Protein AF-A0A7R9MQW3-F1 (afdb_monomer)

Sequence (96 aa):
MASKASTAAVIDTRAELAELVKRRADIAETLCNLERQIYAFEGSYLEDTHLYGNIIRGWDRYLMANRNTNSKSDKRNRKFKEADRLFSKSSITSSQ

Foldseek 3Di:
DDDDDPPPDPPVVVVVVVVVVVVVVVVVVVVQVVLVVLVVVLLVCCVVCVQQADPQGHRVSVVVVVPVPPDPPPDPPDRDDPVSSVVSVVDPPSVD

Secondary structure (DSSP, 8-state):
------------HHHHHHHHHHHHHHHHHHHHHHHHHHHHHHHHHHHHHTTT-BTTTBSHHHHHHTS------TT------GGG-HHHHT-SSTT-

InterPro domains:
  IPR015418 Chromatin modification-related protein Eaf6 [PF09340] (16-94)
  IPR015418 Chromatin modification-related protein Eaf6 [PTHR13476] (1-94)

Solvent-accessible surface area (backbone atoms only — not comparable to full-atom values): 6106 Å² total; per-residue (Å²): 137,90,82,90,76,83,80,64,82,74,68,57,61,67,60,53,49,50,51,53,54,50,53,51,50,55,50,52,53,52,50,55,54,48,40,52,48,48,47,52,50,49,51,54,49,50,64,74,31,62,85,43,36,40,94,84,82,39,52,64,54,45,62,43,69,75,40,91,68,88,67,94,71,89,80,69,96,61,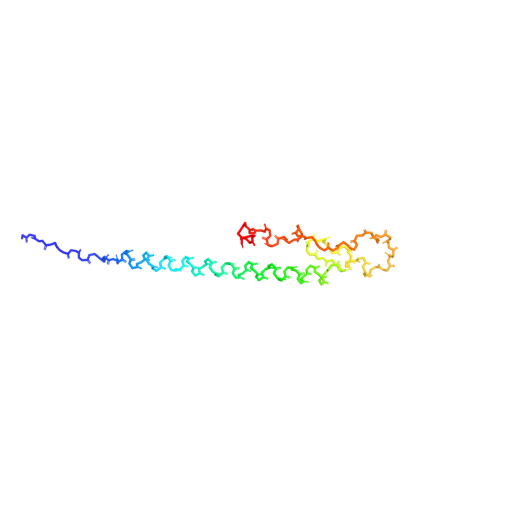76,84,52,84,86,67,42,58,71,44,68,70,40,88,66,56,83,110

Organism: NCBI:txid334625

Mean predicted aligned error: 10.56 Å

pLDDT: mean 82.01, std 17.94, range [39.84, 98.19]

Structure (mmCIF, N/CA/C/O backbone):
data_AF-A0A7R9MQW3-F1
#
_entry.id   AF-A0A7R9MQW3-F1
#
loop_
_atom_site.group_PDB
_atom_site.id
_atom_site.type_symbol
_atom_site.label_atom_id
_atom_site.label_alt_id
_atom_site.label_comp_id
_atom_site.label_asym_id
_atom_site.label_entity_id
_atom_site.label_seq_id
_atom_site.pdbx_PDB_ins_code
_atom_site.Cartn_x
_atom_site.Cartn_y
_atom_site.Cartn_z
_atom_site.occupancy
_atom_site.B_iso_or_equiv
_atom_site.auth_seq_id
_atom_site.auth_comp_id
_atom_site.auth_asym_id
_atom_site.auth_atom_id
_atom_site.pdbx_PDB_model_num
ATOM 1 N N . MET A 1 1 ? -17.939 -10.898 64.346 1.00 39.84 1 MET A N 1
ATOM 2 C CA . MET A 1 1 ? -19.008 -11.419 63.463 1.00 39.84 1 MET A CA 1
ATOM 3 C C . MET A 1 1 ? -18.988 -10.614 62.173 1.00 39.84 1 MET A C 1
ATOM 5 O O . MET A 1 1 ? -18.742 -9.419 62.223 1.00 39.84 1 MET A O 1
A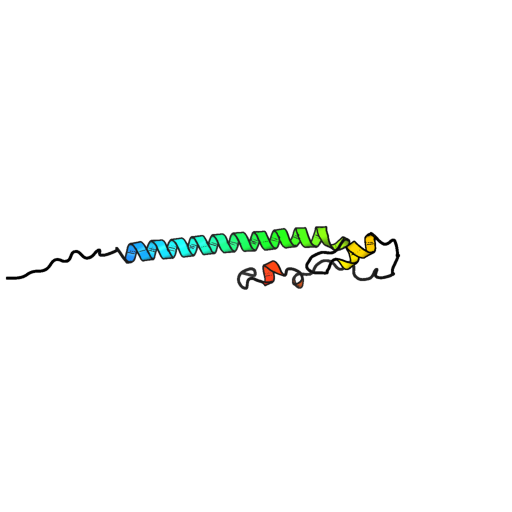TOM 9 N N . ALA A 1 2 ? -19.103 -11.311 61.048 1.00 49.88 2 ALA A N 1
ATOM 10 C CA . ALA A 1 2 ? -18.673 -10.921 59.709 1.00 49.88 2 ALA A CA 1
ATOM 11 C C . ALA A 1 2 ? -19.575 -9.915 58.968 1.00 49.88 2 ALA A C 1
ATOM 13 O O . ALA A 1 2 ? -20.777 -9.870 59.201 1.00 49.88 2 ALA A O 1
ATOM 14 N N . SER A 1 3 ? -18.991 -9.204 57.996 1.00 44.62 3 SER A N 1
ATOM 15 C CA . SER A 1 3 ? -19.449 -9.080 56.588 1.00 44.62 3 SER A CA 1
ATOM 16 C C . SER A 1 3 ? -18.620 -7.972 55.912 1.00 44.62 3 SER A C 1
ATOM 18 O O . SER A 1 3 ? -18.683 -6.811 56.278 1.00 44.62 3 SER A O 1
ATOM 20 N N . LYS A 1 4 ? -17.578 -8.317 55.150 1.00 52.19 4 LYS A N 1
ATOM 21 C CA . LYS A 1 4 ? -17.607 -8.639 53.712 1.00 52.19 4 LYS A CA 1
ATOM 22 C C . LYS A 1 4 ? -18.075 -7.453 52.857 1.00 52.19 4 LYS A C 1
ATOM 24 O O . LYS A 1 4 ? -19.234 -7.372 52.481 1.00 52.19 4 LYS A O 1
ATOM 29 N N . ALA A 1 5 ? -17.122 -6.613 52.473 1.00 47.62 5 ALA A N 1
ATOM 30 C CA . ALA A 1 5 ? -17.166 -5.886 51.212 1.00 47.62 5 ALA A CA 1
ATOM 31 C C . ALA A 1 5 ? -15.728 -5.742 50.709 1.00 47.62 5 ALA A C 1
ATOM 33 O O . ALA A 1 5 ? -15.079 -4.715 50.871 1.00 47.62 5 ALA A O 1
ATOM 34 N N . SER A 1 6 ? -15.202 -6.823 50.135 1.00 46.94 6 SER A N 1
ATOM 35 C CA . SER A 1 6 ? -14.119 -6.702 49.171 1.00 46.94 6 SER A CA 1
ATOM 36 C C . SER A 1 6 ? -14.705 -5.986 47.955 1.00 46.94 6 SER A C 1
ATOM 38 O O . SER A 1 6 ? -15.265 -6.630 47.066 1.00 46.94 6 SER A O 1
ATOM 40 N N . THR A 1 7 ? -14.612 -4.659 47.927 1.00 52.22 7 THR A N 1
ATOM 41 C CA . THR A 1 7 ? -14.687 -3.834 46.715 1.00 52.22 7 THR A CA 1
ATOM 42 C C . THR A 1 7 ? -13.464 -4.155 45.854 1.00 52.22 7 THR A C 1
ATOM 44 O O . THR A 1 7 ? -12.581 -3.338 45.620 1.00 52.22 7 THR A O 1
ATOM 47 N N . ALA A 1 8 ? -13.374 -5.417 45.432 1.00 50.69 8 ALA A N 1
ATOM 48 C CA . ALA A 1 8 ? -12.545 -5.813 44.319 1.00 50.69 8 ALA A CA 1
ATOM 49 C C . ALA A 1 8 ? -13.050 -5.001 43.134 1.00 50.69 8 ALA A C 1
ATOM 51 O O . ALA A 1 8 ? -14.253 -4.998 42.871 1.00 50.69 8 ALA A O 1
ATOM 52 N N . ALA A 1 9 ? -12.135 -4.262 42.515 1.00 55.06 9 ALA A N 1
ATOM 53 C CA . ALA A 1 9 ? -12.340 -3.469 41.323 1.00 55.06 9 ALA A CA 1
ATOM 54 C C . ALA A 1 9 ? -13.333 -4.156 40.378 1.00 55.06 9 ALA A C 1
ATOM 56 O O . ALA A 1 9 ? -12.979 -5.071 39.636 1.00 55.06 9 ALA A O 1
ATOM 57 N N . VAL A 1 10 ? -14.591 -3.716 40.420 1.00 57.81 10 VAL A N 1
ATOM 58 C CA . VAL A 1 10 ? -15.520 -3.953 39.327 1.00 57.81 10 VAL A CA 1
A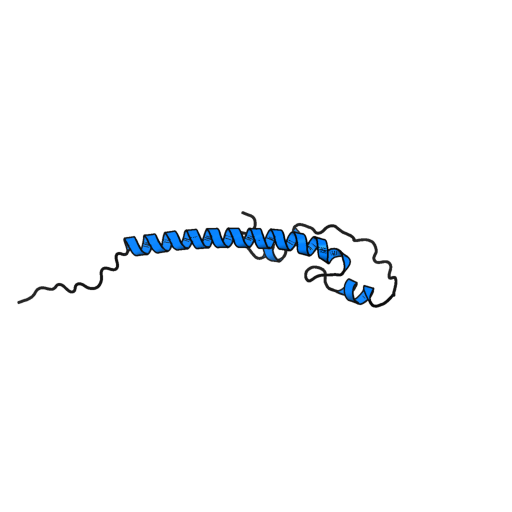TOM 59 C C . VAL A 1 10 ? -15.012 -3.021 38.245 1.00 57.81 10 VAL A C 1
ATOM 61 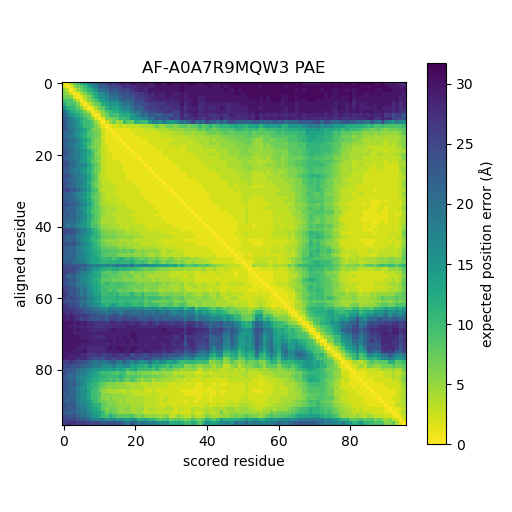O O . VAL A 1 10 ? -15.436 -1.874 38.144 1.00 57.81 10 VAL A O 1
ATOM 64 N N . ILE A 1 11 ? -13.999 -3.484 37.511 1.00 62.50 11 ILE A N 1
ATOM 65 C CA . ILE A 1 11 ? -13.719 -2.974 36.178 1.00 62.50 11 ILE A CA 1
ATOM 66 C C . ILE A 1 11 ? -15.084 -2.983 35.503 1.00 62.50 11 ILE A C 1
ATOM 68 O O . ILE A 1 11 ? -15.752 -4.022 35.481 1.00 62.50 11 ILE A O 1
ATOM 72 N N . ASP A 1 12 ? -15.563 -1.811 35.096 1.00 78.25 12 ASP A N 1
ATOM 73 C CA . ASP A 1 12 ? -16.832 -1.692 34.397 1.00 78.25 12 ASP A CA 1
ATOM 74 C C . ASP A 1 12 ? -16.666 -2.379 33.040 1.00 78.25 12 ASP A C 1
ATOM 76 O O . ASP A 1 12 ? -16.323 -1.769 32.032 1.00 78.25 12 ASP A O 1
ATOM 80 N N . THR A 1 13 ? -16.846 -3.699 33.046 1.00 89.50 13 THR A N 1
ATOM 81 C CA . THR A 1 13 ? -16.651 -4.591 31.899 1.00 89.50 13 THR A CA 1
ATOM 82 C C . THR A 1 13 ? -17.479 -4.158 30.692 1.00 89.50 13 THR A C 1
ATOM 84 O O . THR A 1 13 ? -17.121 -4.467 29.558 1.00 89.50 13 THR A O 1
ATOM 87 N N . ARG A 1 14 ? -18.572 -3.407 30.903 1.00 88.12 14 ARG A N 1
ATOM 88 C CA . ARG A 1 14 ? -19.373 -2.825 29.819 1.00 88.12 14 ARG A CA 1
ATOM 89 C C . ARG A 1 14 ? -18.662 -1.635 29.182 1.00 88.12 14 ARG A C 1
ATOM 91 O O . ARG A 1 14 ? -18.672 -1.531 27.957 1.00 88.12 14 ARG A O 1
ATOM 98 N N . ALA A 1 15 ? -18.041 -0.771 29.983 1.00 91.38 15 ALA A N 1
ATOM 99 C CA . ALA A 1 15 ? -17.222 0.331 29.487 1.00 91.38 15 ALA A CA 1
ATOM 100 C C . ALA A 1 15 ? -15.967 -0.182 28.762 1.00 91.38 15 ALA A C 1
ATOM 102 O O . ALA A 1 15 ? -15.683 0.267 27.653 1.00 91.38 15 ALA A O 1
ATOM 103 N N . GLU A 1 16 ? -15.281 -1.180 29.326 1.00 92.81 16 GLU A N 1
ATOM 104 C CA . GLU A 1 16 ? -14.122 -1.819 28.686 1.00 92.81 16 GLU A CA 1
ATOM 105 C C . GLU A 1 16 ? -14.507 -2.466 27.346 1.00 92.81 16 GLU A C 1
ATOM 107 O O . GLU A 1 16 ? -13.850 -2.252 26.328 1.00 92.81 16 GLU A O 1
ATOM 112 N N . LEU A 1 17 ? -15.628 -3.196 27.301 1.00 93.31 17 LEU A N 1
ATOM 113 C CA . LEU A 1 17 ? -16.133 -3.765 26.053 1.00 93.31 17 LEU A CA 1
ATOM 114 C C . LEU A 1 17 ? -16.442 -2.679 25.012 1.00 93.31 17 LEU A C 1
ATOM 116 O O . LEU A 1 17 ? -16.122 -2.858 23.836 1.00 93.31 17 LEU A O 1
ATOM 120 N N . ALA A 1 18 ? -17.052 -1.563 25.419 1.00 95.12 18 ALA A N 1
ATOM 121 C CA . ALA A 1 18 ? -17.349 -0.453 24.516 1.00 95.12 18 ALA A CA 1
ATOM 122 C C . ALA A 1 18 ? -16.067 0.161 23.926 1.00 95.12 18 ALA A C 1
ATOM 124 O O . ALA A 1 18 ? -16.011 0.426 22.722 1.00 95.12 18 ALA A O 1
ATOM 125 N N . GLU A 1 19 ? -15.023 0.323 24.741 1.00 95.94 19 GLU A N 1
ATOM 126 C CA . GLU A 1 19 ? -13.712 0.787 24.285 1.00 95.94 19 GLU A CA 1
ATOM 127 C C . GLU A 1 19 ? -13.072 -0.199 23.298 1.00 95.94 19 GLU A C 1
ATOM 129 O O . GLU A 1 19 ? -12.612 0.206 22.228 1.00 95.94 19 GLU A O 1
ATOM 134 N N . LEU A 1 20 ? -13.104 -1.501 23.600 1.00 96.88 20 LEU A N 1
ATOM 135 C CA . LEU A 1 20 ? -12.568 -2.536 22.714 1.00 96.88 20 LEU A CA 1
ATOM 136 C C . LEU A 1 20 ? -13.305 -2.589 21.371 1.00 96.88 20 LEU A C 1
ATOM 138 O O . LEU A 1 20 ? -12.670 -2.731 20.324 1.00 96.88 20 LEU A O 1
ATOM 142 N N . VAL A 1 21 ? -14.633 -2.447 21.374 1.00 97.75 21 VAL A N 1
ATOM 143 C CA . VAL A 1 21 ? -15.437 -2.399 20.144 1.00 97.75 21 VAL A CA 1
ATOM 144 C C . VAL A 1 21 ? -15.085 -1.169 19.313 1.00 97.75 21 VAL A C 1
ATOM 146 O O . VAL A 1 21 ? -14.895 -1.301 18.102 1.00 97.75 21 VAL A O 1
ATOM 149 N N . LYS A 1 22 ? -14.942 0.000 19.949 1.00 97.81 22 LYS A N 1
ATOM 150 C CA . LYS A 1 22 ? -14.505 1.226 19.272 1.00 97.81 22 LYS A CA 1
ATOM 151 C C . LYS A 1 22 ? -13.117 1.045 18.658 1.00 97.81 22 LYS A C 1
ATOM 153 O O . LYS A 1 22 ? -12.948 1.243 17.461 1.00 97.81 22 LYS A O 1
ATOM 158 N N . ARG A 1 23 ? -12.154 0.549 19.437 1.00 97.94 23 ARG A N 1
ATOM 159 C CA . ARG A 1 23 ? -10.786 0.303 18.965 1.00 97.94 23 ARG A CA 1
ATOM 160 C C . ARG A 1 23 ? -10.743 -0.691 17.804 1.00 97.94 23 ARG A C 1
ATOM 162 O O . ARG A 1 23 ? -9.958 -0.514 16.877 1.00 97.94 23 ARG A O 1
ATOM 169 N N . ARG A 1 24 ? -11.588 -1.727 17.826 1.00 97.75 24 ARG A N 1
ATOM 170 C CA . ARG A 1 24 ? -11.718 -2.670 16.707 1.00 97.75 24 ARG A CA 1
ATOM 171 C C . ARG A 1 24 ? -12.201 -1.970 15.434 1.00 97.75 24 ARG A C 1
ATOM 173 O O . ARG A 1 24 ? -11.698 -2.290 14.361 1.00 97.75 24 ARG A O 1
ATOM 180 N N . ALA A 1 25 ? -13.158 -1.049 15.547 1.00 97.81 25 ALA A N 1
ATOM 181 C CA . ALA A 1 25 ? -13.653 -0.273 14.411 1.00 97.81 25 ALA A CA 1
ATOM 182 C C . ALA A 1 25 ? -12.565 0.656 13.845 1.00 97.81 25 ALA A C 1
ATOM 184 O O . ALA A 1 25 ? -12.314 0.621 12.643 1.00 97.81 25 ALA A O 1
ATOM 185 N N . ASP A 1 26 ? -11.852 1.380 14.710 1.00 98.19 26 ASP A N 1
ATOM 186 C CA . ASP A 1 26 ? -10.774 2.294 14.308 1.00 98.19 26 ASP A CA 1
ATOM 187 C C . ASP A 1 26 ? -9.628 1.547 13.591 1.00 98.19 26 ASP A C 1
ATOM 189 O O . ASP A 1 26 ? -9.086 2.005 12.580 1.00 98.19 26 ASP A O 1
ATOM 193 N N . ILE A 1 27 ? -9.270 0.352 14.084 1.00 98.00 27 ILE A N 1
ATOM 194 C CA . ILE A 1 27 ? -8.263 -0.509 13.443 1.00 98.00 27 ILE A CA 1
ATOM 195 C C . ILE A 1 27 ? -8.747 -0.986 12.071 1.00 98.00 27 ILE A C 1
ATOM 197 O O . ILE A 1 27 ? -7.961 -0.986 11.125 1.00 98.00 27 ILE A O 1
ATOM 201 N N . ALA A 1 28 ? -10.018 -1.375 11.942 1.00 96.69 28 ALA A N 1
ATOM 202 C CA . ALA A 1 28 ? -10.576 -1.813 10.664 1.00 96.69 28 ALA A CA 1
ATOM 203 C C . ALA A 1 28 ? -10.578 -0.680 9.623 1.00 96.69 28 ALA A C 1
ATOM 205 O O . ALA A 1 28 ? -10.222 -0.905 8.466 1.00 96.69 28 ALA A O 1
ATOM 206 N N . GLU A 1 29 ? -10.905 0.546 10.035 1.00 97.00 29 GLU A N 1
ATOM 207 C CA . GLU A 1 29 ? -10.826 1.726 9.169 1.00 97.00 29 GLU A CA 1
ATOM 208 C C . GLU A 1 29 ? -9.380 2.017 8.744 1.00 97.00 29 GLU A C 1
ATOM 210 O O . GLU A 1 29 ? -9.100 2.225 7.561 1.00 97.00 29 GLU A O 1
ATOM 215 N N . THR A 1 30 ? -8.444 1.968 9.695 1.00 97.44 30 THR A N 1
ATOM 216 C CA . THR A 1 30 ? -7.018 2.176 9.415 1.00 97.44 30 THR A CA 1
ATOM 217 C C . THR A 1 30 ? -6.488 1.133 8.431 1.00 97.44 30 THR A C 1
ATOM 219 O O . THR A 1 30 ? -5.792 1.490 7.481 1.00 97.44 30 THR A O 1
ATOM 222 N N . LEU A 1 31 ? -6.852 -0.141 8.616 1.00 96.69 31 LEU A N 1
ATOM 223 C CA . LEU A 1 31 ? -6.489 -1.226 7.705 1.00 96.69 31 LEU A CA 1
ATOM 224 C C . LEU A 1 31 ? -7.017 -0.959 6.291 1.00 96.69 31 LEU A C 1
ATOM 226 O O . LEU A 1 31 ? -6.235 -0.976 5.344 1.00 96.69 31 LEU A O 1
ATOM 230 N N . CYS A 1 32 ? -8.302 -0.624 6.158 1.00 96.88 32 CYS A N 1
ATOM 231 C CA . CYS A 1 32 ? -8.918 -0.328 4.865 1.00 96.88 32 CYS A CA 1
ATOM 232 C C . CYS A 1 32 ? -8.217 0.843 4.150 1.00 96.88 32 CYS A C 1
ATOM 234 O O . CYS A 1 32 ? -7.946 0.794 2.948 1.00 96.88 32 CYS A O 1
ATOM 236 N N . ASN A 1 33 ? -7.856 1.892 4.893 1.00 97.19 33 ASN A N 1
ATOM 237 C CA . ASN A 1 33 ? -7.130 3.035 4.343 1.00 97.19 33 ASN A CA 1
ATOM 238 C C . ASN A 1 33 ? -5.712 2.665 3.880 1.00 97.19 33 ASN A C 1
ATOM 240 O O . ASN A 1 33 ? -5.264 3.167 2.847 1.00 97.19 33 ASN A O 1
ATOM 244 N N . LEU A 1 34 ? -5.013 1.791 4.609 1.00 97.88 34 LEU A N 1
ATOM 245 C CA . LEU A 1 34 ? -3.691 1.298 4.215 1.00 97.88 34 LEU A CA 1
ATOM 246 C C . LEU A 1 34 ? -3.764 0.404 2.975 1.00 97.88 34 LEU A C 1
ATOM 248 O O . LEU A 1 34 ? -2.963 0.576 2.060 1.00 97.88 34 LEU A O 1
ATOM 252 N N . GLU A 1 35 ? -4.736 -0.503 2.902 1.00 97.62 35 GLU A N 1
ATOM 253 C CA . GLU A 1 35 ? -4.928 -1.379 1.740 1.00 97.62 35 GLU A CA 1
ATOM 254 C C . GLU A 1 35 ? -5.198 -0.572 0.464 1.00 97.62 35 GLU A C 1
ATOM 256 O O . GLU A 1 35 ? -4.574 -0.818 -0.569 1.00 97.62 35 GLU A O 1
ATOM 261 N N . ARG A 1 36 ? -6.039 0.469 0.550 1.00 96.81 36 ARG A N 1
ATOM 262 C CA . ARG A 1 36 ? -6.276 1.403 -0.565 1.00 96.81 36 ARG A CA 1
ATOM 263 C C . ARG A 1 36 ? -5.005 2.131 -0.998 1.00 96.81 36 ARG A C 1
ATOM 265 O O . ARG A 1 36 ? -4.763 2.281 -2.195 1.00 96.81 36 ARG A O 1
ATOM 272 N N . GLN A 1 37 ? -4.193 2.581 -0.041 1.00 98.12 37 GLN A N 1
ATOM 273 C CA . GLN A 1 37 ? -2.920 3.244 -0.336 1.00 98.12 37 GLN A CA 1
ATOM 274 C C . GLN A 1 37 ? -1.930 2.291 -1.009 1.00 98.12 37 GLN A C 1
ATOM 276 O O . GLN A 1 37 ? -1.328 2.664 -2.013 1.00 98.12 37 GLN A O 1
ATOM 281 N N . ILE A 1 38 ? -1.798 1.058 -0.508 1.00 97.75 38 ILE A N 1
ATOM 282 C CA . ILE A 1 38 ? -0.955 0.021 -1.117 1.00 97.75 38 ILE A CA 1
ATOM 283 C C . ILE A 1 38 ? -1.391 -0.218 -2.563 1.00 97.75 38 ILE A C 1
ATOM 285 O O . ILE A 1 38 ? -0.554 -0.178 -3.461 1.00 97.75 38 ILE A O 1
ATOM 289 N N . TYR A 1 39 ? -2.691 -0.381 -2.809 1.00 96.88 39 TYR A N 1
ATOM 290 C CA . TYR A 1 39 ? -3.216 -0.589 -4.155 1.00 96.88 39 TYR A CA 1
ATOM 291 C C . TYR A 1 39 ? -2.889 0.578 -5.102 1.00 96.88 39 TYR A C 1
ATOM 293 O O . TYR A 1 39 ? -2.469 0.365 -6.247 1.00 96.88 39 TYR A O 1
ATOM 301 N N . ALA A 1 40 ? -3.050 1.820 -4.637 1.00 96.62 40 ALA A N 1
ATOM 302 C CA . ALA A 1 40 ? -2.708 3.003 -5.419 1.00 96.62 40 ALA A CA 1
ATOM 303 C C . ALA A 1 40 ? -1.202 3.053 -5.736 1.00 96.62 40 ALA A C 1
ATOM 305 O O . ALA A 1 40 ? -0.827 3.161 -6.906 1.00 96.62 40 ALA A O 1
ATOM 306 N N . PHE A 1 41 ? -0.345 2.890 -4.722 1.00 97.75 41 PHE A N 1
ATOM 307 C CA . PHE A 1 41 ? 1.109 2.918 -4.888 1.00 97.75 41 PHE A CA 1
ATOM 308 C C . PHE A 1 41 ? 1.633 1.786 -5.766 1.00 97.75 41 PHE A C 1
ATOM 310 O O . PHE A 1 41 ? 2.520 2.016 -6.585 1.00 97.75 41 PHE A O 1
ATOM 317 N N . GLU A 1 42 ? 1.071 0.582 -5.654 1.00 96.06 42 GLU A N 1
ATOM 318 C CA . GLU A 1 42 ? 1.410 -0.523 -6.549 1.00 96.06 42 GLU A CA 1
ATOM 319 C C . GLU A 1 42 ? 1.114 -0.186 -8.009 1.00 96.06 42 GLU A C 1
ATOM 321 O O . GLU A 1 42 ? 1.898 -0.548 -8.882 1.00 96.06 42 GLU A O 1
ATOM 326 N N . GLY A 1 43 ? 0.004 0.510 -8.275 1.00 93.94 43 GLY A N 1
ATOM 327 C CA . GLY A 1 43 ? -0.364 0.922 -9.628 1.00 93.94 43 GLY A CA 1
ATOM 328 C C . GLY A 1 43 ? 0.707 1.818 -10.240 1.00 93.94 43 GLY A C 1
ATOM 329 O O . GLY A 1 43 ? 1.268 1.475 -11.280 1.00 93.94 43 GLY A O 1
ATOM 330 N N . SER A 1 44 ? 1.040 2.909 -9.545 1.00 95.19 44 SER A N 1
ATOM 331 C CA . SER A 1 44 ? 2.087 3.842 -9.976 1.00 95.19 44 SER A CA 1
ATOM 332 C C . SER A 1 44 ? 3.446 3.152 -10.104 1.00 95.19 44 SER A C 1
ATOM 334 O O . SER A 1 44 ? 4.109 3.273 -11.128 1.00 95.19 44 SER A O 1
ATOM 336 N N . TYR A 1 45 ? 3.834 2.339 -9.118 1.00 96.25 45 TYR A N 1
ATOM 337 C CA . TYR A 1 45 ? 5.109 1.625 -9.150 1.00 96.25 45 TYR A CA 1
ATOM 338 C C . TYR A 1 45 ? 5.219 0.683 -10.355 1.00 96.25 45 TYR A C 1
ATOM 340 O O . TYR A 1 45 ? 6.245 0.671 -11.036 1.00 96.25 45 TYR A O 1
ATOM 348 N N . LEU A 1 46 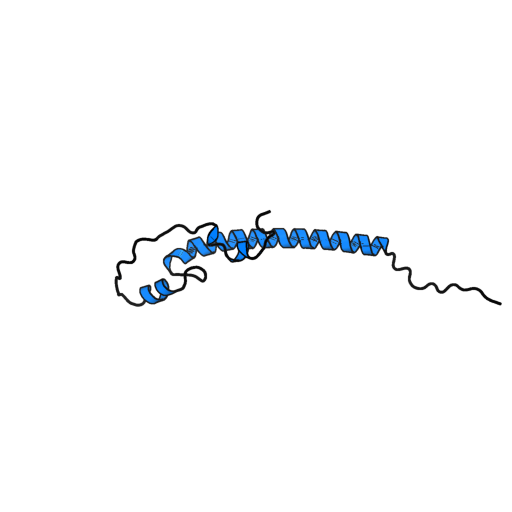? 4.187 -0.116 -10.642 1.00 93.62 46 LEU A N 1
ATOM 349 C CA . LEU A 1 46 ? 4.208 -1.057 -11.765 1.00 93.62 46 LEU A CA 1
ATOM 350 C C . LEU A 1 46 ? 4.204 -0.352 -13.122 1.00 93.62 46 LEU A C 1
ATOM 352 O O . LEU A 1 46 ? 4.837 -0.852 -14.056 1.00 93.62 46 LEU A O 1
ATOM 356 N N . GLU A 1 47 ? 3.507 0.776 -13.232 1.00 91.50 47 GLU A N 1
ATOM 357 C CA . GLU A 1 47 ? 3.492 1.606 -14.434 1.00 91.50 47 GLU A CA 1
ATOM 358 C C . GLU A 1 47 ? 4.873 2.220 -14.703 1.00 91.50 47 GLU A C 1
ATOM 360 O O . GLU A 1 47 ? 5.441 2.005 -15.778 1.00 91.50 47 GLU A O 1
ATOM 365 N N . ASP A 1 48 ? 5.463 2.865 -13.694 1.00 91.88 48 ASP A N 1
ATOM 366 C CA . ASP A 1 48 ? 6.728 3.595 -13.817 1.00 91.88 48 ASP A CA 1
ATOM 367 C C . ASP A 1 48 ? 7.935 2.666 -14.015 1.00 91.88 48 ASP A C 1
ATOM 369 O O . ASP A 1 48 ? 8.880 2.976 -14.747 1.00 91.88 48 ASP A O 1
ATOM 373 N N . THR A 1 49 ? 7.923 1.492 -13.375 1.00 91.31 49 THR A N 1
ATOM 374 C CA . THR A 1 49 ? 9.083 0.583 -13.363 1.00 91.31 49 THR A CA 1
ATOM 375 C C . THR A 1 49 ? 9.056 -0.489 -14.451 1.00 91.31 49 THR A C 1
ATOM 377 O O . THR A 1 49 ? 10.028 -1.238 -14.603 1.00 91.31 49 THR A O 1
ATOM 380 N N . HIS A 1 50 ? 7.990 -0.568 -15.258 1.00 86.94 50 HIS A N 1
ATOM 381 C CA . HIS A 1 50 ? 7.839 -1.622 -16.267 1.00 86.94 50 HIS A CA 1
ATOM 382 C C . HIS A 1 50 ? 9.039 -1.705 -17.231 1.00 86.94 50 HIS A C 1
ATOM 384 O O . HIS A 1 50 ? 9.435 -2.808 -17.628 1.00 86.94 50 HIS A O 1
ATOM 390 N N . LEU A 1 51 ? 9.616 -0.561 -17.609 1.00 84.12 51 LEU A N 1
ATOM 391 C CA . LEU A 1 51 ? 10.629 -0.475 -18.661 1.00 84.12 51 LEU A CA 1
ATOM 392 C C . LEU A 1 51 ? 12.037 -0.871 -18.226 1.00 84.12 51 LEU A C 1
ATOM 394 O O . LEU A 1 51 ? 12.828 -1.222 -19.094 1.00 84.12 51 LEU A O 1
ATOM 398 N N . TYR A 1 52 ? 12.357 -0.837 -16.936 1.00 83.62 52 TYR A N 1
ATOM 399 C CA . TYR A 1 52 ? 13.713 -1.110 -16.449 1.00 83.62 52 TYR A CA 1
ATOM 400 C C . TYR A 1 52 ? 13.789 -2.451 -15.718 1.00 83.62 52 TYR A C 1
ATOM 402 O O . TYR A 1 52 ? 14.839 -3.078 -15.701 1.00 83.62 52 TYR A O 1
ATOM 410 N N . GLY A 1 53 ? 12.669 -2.944 -15.194 1.00 89.12 53 GLY A N 1
ATOM 411 C CA . GLY A 1 53 ? 12.630 -4.106 -14.310 1.00 89.12 53 GLY A CA 1
ATOM 412 C C . GLY A 1 53 ? 12.217 -3.691 -12.903 1.00 89.12 53 GLY A C 1
ATOM 413 O O . GLY A 1 53 ? 12.319 -2.522 -12.534 1.00 89.12 53 GLY A O 1
ATOM 414 N N . ASN A 1 54 ? 11.688 -4.646 -12.145 1.00 92.69 54 ASN A N 1
ATOM 415 C CA . ASN A 1 54 ? 11.161 -4.418 -10.804 1.00 92.69 54 ASN A CA 1
ATOM 416 C C . ASN A 1 54 ? 11.078 -5.723 -10.008 1.00 92.69 54 ASN A C 1
ATOM 418 O O . ASN A 1 54 ? 11.356 -6.801 -10.528 1.00 92.69 54 ASN A O 1
ATOM 422 N N . ILE A 1 55 ? 10.654 -5.637 -8.747 1.00 94.19 55 ILE A N 1
ATOM 423 C CA . ILE A 1 55 ? 10.559 -6.799 -7.851 1.00 94.19 55 ILE A CA 1
ATOM 424 C C . ILE A 1 55 ? 9.598 -7.895 -8.344 1.00 94.19 55 ILE A C 1
ATOM 426 O O . ILE A 1 55 ? 9.778 -9.058 -7.999 1.00 94.19 55 ILE A O 1
ATOM 430 N N . ILE A 1 56 ? 8.612 -7.557 -9.181 1.00 92.69 56 ILE A N 1
ATOM 431 C CA . ILE A 1 56 ? 7.626 -8.522 -9.686 1.00 92.69 56 ILE A CA 1
ATOM 432 C C . ILE A 1 56 ? 8.159 -9.292 -10.897 1.00 92.69 56 ILE A C 1
ATOM 434 O O . ILE A 1 56 ? 7.921 -10.491 -11.029 1.00 92.69 56 ILE A O 1
ATOM 438 N N . ARG A 1 57 ? 8.865 -8.609 -11.805 1.00 88.19 57 ARG A N 1
ATOM 439 C CA . ARG A 1 57 ? 9.327 -9.187 -13.081 1.00 88.19 57 ARG A CA 1
ATOM 440 C C . ARG A 1 57 ? 10.821 -9.505 -13.116 1.00 88.19 57 ARG A C 1
ATOM 442 O O . ARG A 1 57 ? 11.267 -10.137 -14.068 1.00 88.19 57 ARG A O 1
ATOM 449 N N . GLY A 1 58 ? 11.570 -9.086 -12.101 1.00 90.06 58 GLY A N 1
ATOM 450 C CA . GLY A 1 58 ? 13.023 -9.187 -12.039 1.00 90.06 58 GLY A CA 1
ATOM 451 C C . GLY A 1 58 ? 13.745 -7.982 -12.649 1.00 90.06 58 GLY A C 1
ATOM 452 O O . GLY A 1 58 ? 13.148 -7.101 -13.275 1.00 90.06 58 GLY A O 1
ATOM 453 N N . TRP A 1 59 ? 15.066 -7.963 -12.457 1.00 90.94 59 TRP A N 1
ATOM 454 C CA . TRP A 1 59 ? 15.968 -6.872 -12.854 1.00 90.94 59 TRP A CA 1
ATOM 455 C C . TRP A 1 59 ? 16.805 -7.195 -14.097 1.00 90.94 59 TRP A C 1
ATOM 457 O O . TRP A 1 59 ? 17.723 -6.449 -14.433 1.00 90.94 59 TRP A O 1
ATOM 467 N N . ASP A 1 60 ? 16.500 -8.284 -14.809 1.00 83.94 60 ASP A N 1
ATOM 468 C CA . ASP A 1 60 ? 17.270 -8.708 -15.986 1.00 83.94 60 ASP A CA 1
ATOM 469 C C . ASP A 1 60 ? 17.358 -7.597 -17.034 1.00 83.94 60 ASP A C 1
ATOM 471 O O . ASP A 1 60 ? 18.426 -7.329 -17.578 1.00 83.94 60 ASP A O 1
ATOM 475 N N . ARG A 1 61 ? 16.255 -6.873 -17.264 1.00 80.62 61 ARG A N 1
ATOM 476 C CA . ARG A 1 61 ? 16.229 -5.757 -18.214 1.00 80.62 61 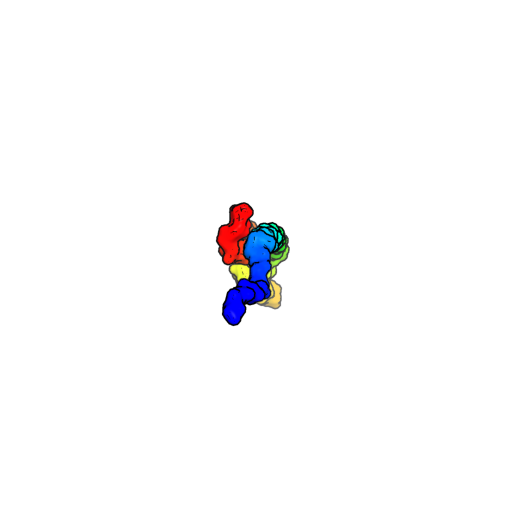ARG A CA 1
ATOM 477 C C . ARG A 1 61 ? 17.121 -4.590 -17.777 1.00 80.62 61 ARG A C 1
ATOM 479 O O . ARG A 1 61 ? 17.754 -3.982 -18.634 1.00 80.62 61 ARG A O 1
ATOM 486 N N . TYR A 1 62 ? 17.227 -4.318 -16.480 1.00 85.12 62 TYR A N 1
ATOM 487 C CA . TYR A 1 62 ? 18.112 -3.285 -15.942 1.00 85.12 62 TYR A CA 1
ATOM 488 C C . TYR A 1 62 ? 19.578 -3.664 -16.190 1.00 85.12 62 TYR A C 1
ATOM 490 O O . TYR A 1 62 ? 20.369 -2.859 -16.677 1.00 85.12 62 TYR A O 1
ATOM 498 N N . LEU A 1 63 ? 19.923 -4.934 -15.951 1.00 82.94 63 LEU A N 1
ATOM 499 C CA . LEU A 1 63 ? 21.267 -5.469 -16.184 1.00 82.94 63 LEU A CA 1
ATOM 500 C C . LEU A 1 63 ? 21.630 -5.530 -17.676 1.00 82.94 63 LEU A C 1
ATOM 502 O O . LEU A 1 63 ? 22.786 -5.303 -18.041 1.00 82.94 63 LEU A O 1
ATOM 506 N N . MET A 1 64 ? 20.650 -5.824 -18.534 1.00 76.19 64 MET A N 1
ATOM 507 C CA . MET A 1 64 ? 20.806 -5.849 -19.988 1.00 76.19 64 MET A CA 1
ATOM 508 C C . MET A 1 64 ? 20.837 -4.447 -20.597 1.00 76.19 64 MET A C 1
ATOM 510 O O . MET A 1 64 ? 21.517 -4.271 -21.589 1.00 76.19 64 MET A O 1
ATOM 514 N N . ALA A 1 65 ? 20.176 -3.436 -20.029 1.00 69.12 65 ALA A N 1
ATOM 515 C CA . ALA A 1 65 ? 20.268 -2.061 -20.531 1.00 69.12 65 ALA A CA 1
ATOM 516 C C . ALA A 1 65 ? 21.696 -1.491 -20.409 1.00 69.12 65 ALA A C 1
ATOM 518 O O . ALA A 1 65 ? 22.136 -0.734 -21.270 1.00 69.12 65 ALA A O 1
ATOM 519 N N . ASN A 1 66 ? 22.453 -1.918 -19.390 1.00 65.00 66 ASN A N 1
ATOM 520 C CA . ASN A 1 66 ? 23.856 -1.528 -19.205 1.00 65.00 66 ASN A CA 1
ATOM 521 C C . ASN A 1 66 ? 24.842 -2.276 -20.115 1.00 65.00 66 ASN A C 1
ATOM 523 O O . ASN A 1 66 ? 25.991 -1.858 -20.256 1.00 65.00 66 ASN A O 1
ATOM 527 N N . ARG A 1 67 ? 24.428 -3.385 -20.735 1.00 66.56 67 ARG A N 1
ATOM 528 C CA . ARG A 1 67 ? 25.238 -4.108 -21.719 1.00 66.56 67 ARG A CA 1
ATOM 529 C C . ARG A 1 67 ? 24.584 -3.874 -23.066 1.00 66.56 67 ARG A C 1
ATOM 531 O O . ARG A 1 67 ? 23.509 -4.391 -23.296 1.00 66.56 67 ARG A O 1
ATOM 538 N N . ASN A 1 68 ? 25.215 -3.137 -23.972 1.00 56.50 68 ASN A N 1
ATOM 539 C CA . ASN A 1 68 ? 24.663 -2.729 -25.277 1.00 56.50 68 ASN A CA 1
ATOM 540 C C . ASN A 1 68 ? 24.327 -3.898 -26.259 1.00 56.50 68 ASN A C 1
ATOM 542 O O . ASN A 1 68 ? 24.390 -3.758 -27.478 1.00 56.50 68 ASN A O 1
ATOM 546 N N . THR A 1 69 ? 24.018 -5.096 -25.757 1.00 54.34 69 THR A N 1
ATOM 547 C CA . THR A 1 69 ? 23.682 -6.316 -26.476 1.00 54.34 69 THR A CA 1
ATOM 548 C C . THR A 1 69 ? 22.191 -6.327 -26.782 1.00 54.34 69 THR A C 1
ATOM 550 O O . THR A 1 69 ? 21.364 -6.868 -26.043 1.00 54.34 69 THR A O 1
ATOM 553 N N . ASN A 1 70 ? 21.885 -5.708 -27.915 1.00 50.88 70 ASN A N 1
ATOM 554 C CA . ASN A 1 70 ? 20.603 -5.668 -28.601 1.00 50.88 70 ASN A CA 1
ATOM 555 C C . ASN A 1 70 ? 20.069 -7.097 -28.851 1.00 50.88 70 ASN A C 1
ATOM 557 O O . ASN A 1 70 ? 20.303 -7.712 -29.892 1.00 50.88 70 ASN A O 1
ATOM 561 N N . SER A 1 71 ? 19.409 -7.677 -27.850 1.00 51.19 71 SER A N 1
ATOM 562 C CA . SER A 1 71 ? 18.864 -9.031 -27.898 1.00 51.19 71 SER A CA 1
ATOM 563 C C . SER A 1 71 ? 17.349 -8.936 -28.022 1.00 51.19 71 SER A C 1
ATOM 565 O O . SER A 1 71 ? 16.659 -8.442 -27.133 1.00 51.19 71 SER A O 1
ATOM 567 N N . LYS A 1 72 ? 16.874 -9.400 -29.186 1.00 51.41 72 LYS A N 1
ATOM 568 C CA . LYS A 1 72 ? 15.506 -9.455 -29.733 1.00 51.41 72 LYS A CA 1
ATOM 569 C C . LYS A 1 72 ? 14.450 -10.071 -28.788 1.00 51.41 72 LYS A C 1
ATOM 571 O O . LYS A 1 72 ? 13.787 -11.043 -29.138 1.00 51.41 72 LYS A O 1
ATOM 576 N N . SER A 1 73 ? 14.253 -9.503 -27.605 1.00 53.69 73 SER A N 1
ATOM 577 C CA . SER A 1 73 ? 13.223 -9.890 -26.629 1.00 53.69 73 SER A CA 1
ATOM 578 C C . SER A 1 73 ? 12.051 -8.898 -26.621 1.00 53.69 73 SER A C 1
ATOM 580 O O . SER A 1 73 ? 11.380 -8.676 -25.616 1.00 53.69 73 SER A O 1
ATOM 582 N N . ASP A 1 74 ? 11.775 -8.310 -27.783 1.00 51.00 74 ASP A N 1
ATOM 583 C CA . ASP A 1 74 ? 10.834 -7.207 -27.963 1.00 51.00 74 ASP A CA 1
ATOM 584 C C . ASP A 1 74 ? 9.390 -7.672 -28.215 1.00 51.00 74 ASP A C 1
ATOM 586 O O . ASP A 1 74 ? 8.741 -7.294 -29.186 1.00 51.00 74 ASP A O 1
ATOM 590 N N . LYS A 1 75 ? 8.873 -8.589 -27.385 1.00 50.53 75 LYS A N 1
ATOM 591 C CA . LYS A 1 75 ? 7.499 -9.102 -27.579 1.00 50.53 75 LYS A CA 1
ATOM 592 C C . LYS A 1 75 ? 6.581 -9.062 -26.375 1.00 50.53 75 LYS A C 1
ATOM 594 O O . LYS A 1 75 ? 5.444 -9.514 -26.479 1.00 50.53 75 LYS A O 1
ATOM 599 N N . ARG A 1 76 ? 7.001 -8.511 -25.237 1.00 57.16 76 ARG A N 1
ATOM 600 C CA . ARG A 1 76 ? 6.093 -8.370 -24.089 1.00 57.16 76 ARG A CA 1
ATOM 601 C C . ARG A 1 76 ? 6.300 -7.051 -23.354 1.00 57.16 76 ARG A C 1
ATOM 603 O O . ARG A 1 76 ? 6.485 -7.048 -22.142 1.00 57.16 76 ARG A O 1
ATOM 610 N N . ASN A 1 77 ? 6.160 -5.933 -24.072 1.00 56.06 77 ASN A N 1
ATOM 611 C CA . ASN A 1 77 ? 5.780 -4.646 -23.470 1.00 56.06 77 ASN A CA 1
ATOM 612 C C . ASN A 1 77 ? 4.306 -4.723 -23.018 1.00 56.06 77 ASN A C 1
ATOM 614 O O . ASN A 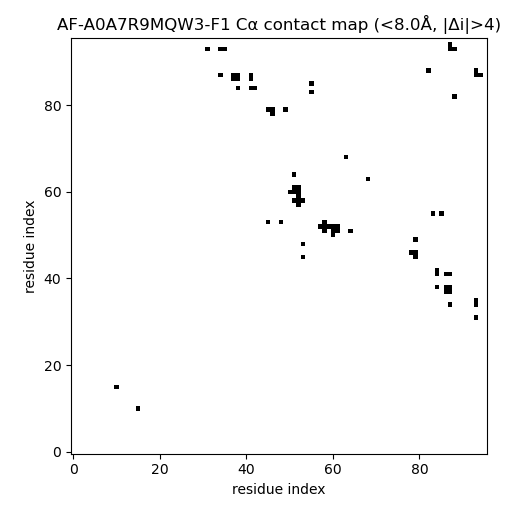1 77 ? 3.398 -4.090 -23.555 1.00 56.06 77 ASN A O 1
ATOM 618 N N . ARG A 1 78 ? 4.036 -5.693 -22.144 1.00 68.62 78 ARG A N 1
ATOM 619 C CA . ARG A 1 78 ? 2.703 -6.109 -21.750 1.00 68.62 78 ARG A CA 1
ATOM 620 C C . ARG A 1 78 ? 2.349 -5.263 -20.540 1.00 68.62 78 ARG A C 1
ATOM 622 O O . ARG A 1 78 ? 3.001 -5.405 -19.498 1.00 68.62 78 ARG A O 1
ATOM 629 N N . LYS A 1 79 ? 1.325 -4.416 -20.709 1.00 74.31 79 LYS A N 1
ATOM 630 C CA . LYS A 1 79 ? 0.684 -3.655 -19.626 1.00 74.31 79 LYS A CA 1
ATOM 631 C C . LYS A 1 79 ? 0.592 -4.529 -18.373 1.00 74.31 79 LYS A C 1
ATOM 633 O O . LYS A 1 79 ? 0.329 -5.735 -18.492 1.00 74.31 79 LYS A O 1
ATOM 638 N N . PHE A 1 80 ? 0.890 -3.953 -17.208 1.00 82.75 80 PHE A N 1
ATOM 639 C CA . PHE A 1 80 ? 0.796 -4.701 -15.960 1.00 82.75 80 PHE A CA 1
ATOM 640 C C . PHE A 1 80 ? -0.630 -5.218 -15.785 1.00 82.75 80 PHE A C 1
ATOM 642 O O . PHE A 1 80 ? -1.601 -4.624 -16.261 1.00 82.75 80 PHE A O 1
ATOM 649 N N . LYS A 1 81 ? -0.734 -6.401 -15.195 1.00 88.50 81 LYS A N 1
ATOM 650 C CA . LYS A 1 81 ? -2.015 -7.050 -14.953 1.00 88.50 81 LYS A CA 1
ATOM 651 C C . LYS A 1 81 ? -2.404 -6.887 -13.503 1.00 88.50 81 LYS A C 1
ATOM 653 O O . LYS A 1 81 ? -1.550 -6.769 -12.638 1.00 88.50 81 LYS A O 1
ATOM 658 N N . GLU A 1 82 ? -3.686 -7.061 -13.233 1.00 89.12 82 GLU A N 1
ATOM 659 C CA . GLU A 1 82 ? -4.194 -7.139 -11.865 1.00 89.12 82 GLU A CA 1
ATOM 660 C C . GLU A 1 82 ? -3.539 -8.264 -11.043 1.00 89.12 82 GLU A C 1
ATOM 662 O O . GLU A 1 82 ? -3.369 -8.161 -9.834 1.00 89.12 82 GLU A O 1
ATOM 667 N N . ALA A 1 83 ? -3.104 -9.337 -11.708 1.00 89.88 83 ALA A N 1
ATOM 668 C CA . ALA A 1 83 ? -2.350 -10.418 -11.077 1.00 89.88 83 ALA A CA 1
ATOM 669 C C . ALA A 1 83 ? -0.924 -10.019 -10.643 1.00 89.88 83 ALA A C 1
ATOM 671 O O . ALA A 1 83 ? -0.334 -10.728 -9.837 1.00 89.88 83 ALA A O 1
ATOM 672 N N . ASP A 1 84 ? -0.376 -8.912 -11.157 1.00 91.75 84 ASP A N 1
ATOM 673 C CA . ASP A 1 84 ? 0.984 -8.446 -10.849 1.00 91.75 84 ASP A CA 1
ATOM 674 C C . ASP A 1 84 ? 1.037 -7.647 -9.520 1.00 91.75 84 ASP A C 1
ATOM 676 O O . ASP A 1 84 ? 2.122 -7.310 -9.049 1.00 91.75 84 ASP A O 1
ATOM 680 N N . ARG A 1 85 ? -0.117 -7.360 -8.895 1.00 95.00 85 ARG A N 1
ATOM 681 C CA . ARG A 1 85 ? -0.261 -6.610 -7.630 1.00 95.00 85 ARG A CA 1
ATOM 682 C C . ARG A 1 85 ? -0.009 -7.482 -6.397 1.00 95.00 85 ARG A C 1
ATOM 684 O O . ARG A 1 85 ? -0.930 -7.822 -5.653 1.00 95.00 85 ARG A O 1
ATOM 691 N N . LEU A 1 86 ? 1.234 -7.921 -6.228 1.00 95.56 86 LEU A N 1
ATOM 692 C CA . LEU A 1 86 ? 1.620 -8.881 -5.193 1.00 95.56 86 LEU A CA 1
ATOM 693 C C . LEU A 1 86 ? 1.284 -8.416 -3.767 1.00 95.56 86 LEU A C 1
ATOM 695 O O . LEU A 1 86 ? 0.840 -9.229 -2.958 1.00 95.56 86 LEU A O 1
ATOM 699 N N . PHE A 1 87 ? 1.471 -7.132 -3.455 1.00 96.19 87 PHE A N 1
ATOM 700 C CA . PHE A 1 87 ? 1.230 -6.596 -2.118 1.00 96.19 87 PHE A CA 1
ATOM 701 C C . PHE A 1 87 ? -0.267 -6.503 -1.824 1.00 96.19 87 PHE A C 1
ATOM 703 O O . PHE A 1 87 ? -0.692 -6.999 -0.782 1.00 96.19 87 PHE A O 1
ATOM 710 N N . SER A 1 88 ? -1.095 -6.000 -2.747 1.00 96.69 88 SER A N 1
ATOM 711 C CA . SER A 1 88 ? -2.556 -6.046 -2.563 1.00 96.69 88 SER A CA 1
ATOM 712 C C . SER A 1 88 ? -3.047 -7.487 -2.425 1.00 96.69 88 SER A C 1
ATOM 714 O O . SER A 1 88 ? -3.828 -7.793 -1.528 1.00 96.69 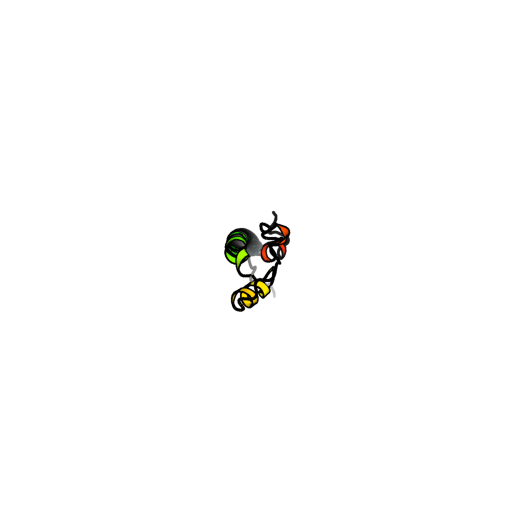88 SER A O 1
ATOM 716 N N . LYS A 1 89 ? -2.528 -8.412 -3.242 1.00 95.31 89 LYS A N 1
ATOM 717 C CA . LYS A 1 89 ? -2.884 -9.842 -3.194 1.00 95.31 89 LYS A CA 1
ATOM 718 C C . LYS A 1 89 ? -2.406 -10.565 -1.929 1.00 95.31 89 LYS A C 1
ATOM 720 O O . LYS A 1 89 ? -2.859 -11.680 -1.684 1.00 95.31 89 LYS A O 1
ATOM 725 N N . SER A 1 90 ? -1.512 -9.964 -1.141 1.00 95.62 90 SER A N 1
ATOM 726 C CA . SER A 1 90 ? -1.060 -10.532 0.136 1.00 95.62 90 SER A CA 1
ATOM 727 C C . SER A 1 90 ? -2.083 -10.375 1.266 1.00 95.62 90 SER A C 1
ATOM 729 O O . SER A 1 90 ? -2.006 -11.100 2.257 1.00 95.62 90 SER A O 1
ATOM 731 N N . SER A 1 91 ? -3.061 -9.478 1.101 1.00 95.62 91 SER A N 1
ATOM 732 C CA . SER A 1 91 ? -4.196 -9.345 2.009 1.00 95.62 91 SER A CA 1
ATOM 733 C C . SER A 1 91 ? -5.466 -9.898 1.369 1.00 95.62 91 SER A C 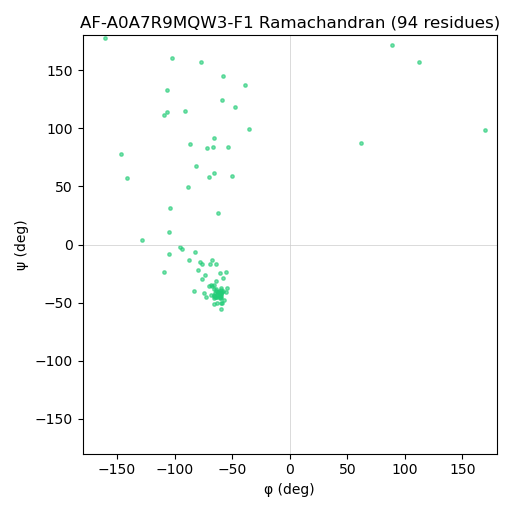1
ATOM 735 O O . SER A 1 91 ? -5.789 -9.589 0.225 1.00 95.62 91 SER A O 1
ATOM 737 N N . ILE A 1 92 ? -6.214 -10.705 2.122 1.00 94.62 92 ILE A N 1
ATOM 738 C CA . ILE A 1 92 ? -7.513 -11.231 1.679 1.00 94.62 92 ILE A CA 1
ATOM 739 C C . ILE A 1 92 ? -8.610 -10.156 1.690 1.00 94.62 92 ILE A C 1
ATOM 741 O O . ILE A 1 92 ? -9.572 -10.260 0.931 1.00 94.62 92 ILE A O 1
ATOM 745 N N . THR A 1 93 ? -8.473 -9.129 2.534 1.00 94.38 93 THR A N 1
ATOM 746 C CA . THR A 1 93 ? -9.460 -8.052 2.704 1.00 94.38 93 THR A CA 1
ATOM 747 C C . THR A 1 93 ? -9.270 -6.902 1.722 1.00 94.38 93 THR A C 1
ATOM 749 O O . THR A 1 93 ? -10.205 -6.143 1.513 1.00 94.38 93 THR A O 1
ATOM 752 N N . SER A 1 94 ? -8.133 -6.831 1.027 1.00 88.12 94 SER A N 1
ATOM 753 C CA . SER A 1 94 ? -7.813 -5.737 0.095 1.00 88.12 94 SER A CA 1
ATOM 754 C C . SER A 1 94 ? -8.731 -5.633 -1.128 1.00 88.12 94 SER A C 1
ATOM 756 O O . SER A 1 94 ? -8.721 -4.616 -1.816 1.00 88.12 94 SER A O 1
ATOM 758 N N . SER A 1 95 ? -9.481 -6.695 -1.434 1.00 74.81 95 SER A N 1
ATOM 759 C CA . SER A 1 95 ? -10.416 -6.753 -2.567 1.00 74.81 95 SER A CA 1
ATOM 760 C C . SER A 1 95 ? -11.864 -6.408 -2.204 1.00 74.81 95 SER A C 1
ATOM 762 O O . SER A 1 95 ? -12.714 -6.423 -3.097 1.00 74.81 95 SER A O 1
ATOM 764 N N . GLN A 1 96 ? -12.142 -6.139 -0.922 1.00 54.75 96 GLN A N 1
ATOM 765 C CA . GLN A 1 96 ? -13.457 -5.715 -0.431 1.00 54.75 96 GLN A CA 1
ATOM 766 C C . GLN A 1 96 ? -13.673 -4.205 -0.553 1.00 54.75 96 GLN A C 1
ATOM 768 O O . GLN A 1 96 ? -12.703 -3.430 -0.395 1.00 54.75 96 GLN A O 1
#

Radius of gyration: 26.59 Å; Cα contacts (8 Å, |Δi|>4): 38; chains: 1; bounding box: 45×15×93 Å